Protein AF-A0A7S1ZNW2-F1 (afdb_monomer)

Structure (mmCIF, N/CA/C/O backbone):
data_AF-A0A7S1ZNW2-F1
#
_entry.id   AF-A0A7S1ZNW2-F1
#
loop_
_atom_site.group_PDB
_atom_site.id
_atom_site.type_symbol
_atom_site.label_atom_id
_atom_site.label_alt_id
_atom_site.label_comp_id
_atom_site.label_asym_id
_atom_site.label_entity_id
_atom_site.label_seq_id
_atom_site.pdbx_PDB_ins_code
_atom_site.Cartn_x
_atom_site.Cartn_y
_atom_site.Cartn_z
_atom_site.occupancy
_atom_site.B_iso_or_equiv
_atom_site.auth_seq_id
_atom_site.auth_comp_id
_atom_site.auth_asym_id
_atom_site.auth_atom_id
_atom_site.pdbx_PDB_model_num
ATOM 1 N N . GLY A 1 1 ? 60.314 -41.796 -2.306 1.00 42.12 1 GLY A N 1
ATOM 2 C CA . GLY A 1 1 ? 60.154 -42.421 -3.632 1.00 42.12 1 GLY A CA 1
ATOM 3 C C . GLY A 1 1 ? 59.736 -43.865 -3.459 1.00 42.12 1 GLY A C 1
ATOM 4 O O . GLY A 1 1 ? 60.271 -44.511 -2.573 1.00 42.12 1 GLY A O 1
ATOM 5 N N . GLY A 1 2 ? 58.805 -44.337 -4.295 1.00 47.34 2 GLY A N 1
ATOM 6 C CA . GLY A 1 2 ? 58.475 -45.761 -4.459 1.00 47.34 2 GLY A CA 1
ATOM 7 C C . GLY A 1 2 ? 57.336 -46.281 -3.579 1.00 47.34 2 GLY A C 1
ATOM 8 O O . GLY A 1 2 ? 57.596 -46.851 -2.530 1.00 47.34 2 GLY A O 1
ATOM 9 N N . GLY A 1 3 ? 56.083 -46.126 -4.026 1.00 44.28 3 GLY A N 1
ATOM 10 C CA . GLY A 1 3 ? 54.913 -46.687 -3.326 1.00 44.28 3 GLY A CA 1
ATOM 11 C C . GLY A 1 3 ? 53.695 -47.045 -4.190 1.00 44.28 3 GLY A C 1
ATOM 12 O O . GLY A 1 3 ? 52.921 -47.899 -3.784 1.00 44.28 3 GLY A O 1
ATOM 13 N N . ASN A 1 4 ? 53.544 -46.494 -5.404 1.00 50.91 4 ASN A N 1
ATOM 14 C CA . ASN A 1 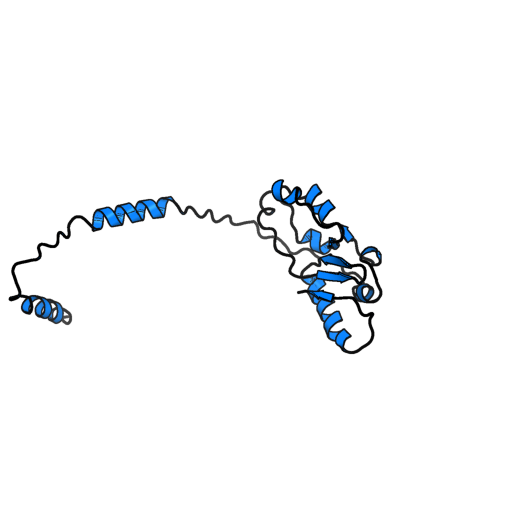4 ? 52.310 -46.656 -6.201 1.00 50.91 4 ASN A CA 1
ATOM 15 C C . ASN A 1 4 ? 52.450 -47.521 -7.469 1.00 50.91 4 ASN A C 1
ATOM 17 O O . ASN A 1 4 ? 51.535 -47.561 -8.282 1.00 50.91 4 ASN A O 1
ATOM 21 N N . LYS A 1 5 ? 53.564 -48.244 -7.653 1.00 49.41 5 LYS A N 1
ATOM 22 C CA . LYS A 1 5 ? 53.705 -49.206 -8.770 1.00 49.41 5 LYS A CA 1
ATOM 23 C C . LYS A 1 5 ? 53.032 -50.564 -8.505 1.00 49.41 5 LYS A C 1
ATOM 25 O O . LYS A 1 5 ? 52.761 -51.298 -9.438 1.00 49.41 5 LYS A O 1
ATOM 30 N N . SER A 1 6 ? 52.704 -50.885 -7.251 1.00 57.53 6 SER A N 1
ATOM 31 C CA . SER A 1 6 ? 52.272 -52.241 -6.859 1.00 57.53 6 SER A CA 1
ATOM 32 C C . SER A 1 6 ? 50.790 -52.558 -7.142 1.00 57.53 6 SER A C 1
ATOM 34 O O . SER A 1 6 ? 50.404 -53.724 -7.176 1.00 57.53 6 SER A O 1
ATOM 36 N N . ILE A 1 7 ? 49.940 -51.547 -7.360 1.00 53.41 7 ILE A N 1
ATOM 37 C CA . ILE A 1 7 ? 48.492 -51.757 -7.560 1.00 53.41 7 ILE A CA 1
ATOM 38 C C . ILE A 1 7 ? 48.170 -52.035 -9.038 1.00 53.41 7 ILE A C 1
ATOM 40 O O . ILE A 1 7 ? 47.435 -52.973 -9.334 1.00 53.41 7 ILE A O 1
ATOM 44 N N . MET A 1 8 ? 48.785 -51.293 -9.965 1.00 49.88 8 MET A N 1
ATOM 45 C CA . MET A 1 8 ? 48.580 -51.465 -11.414 1.00 49.88 8 MET A CA 1
ATOM 46 C C . MET A 1 8 ? 49.099 -52.812 -11.942 1.00 49.88 8 MET A C 1
ATOM 48 O O . MET A 1 8 ? 48.469 -53.429 -12.804 1.00 49.88 8 MET A O 1
ATOM 52 N N . ASP A 1 9 ? 50.195 -53.319 -11.371 1.00 51.59 9 ASP A N 1
ATOM 53 C CA . ASP A 1 9 ? 50.751 -54.622 -11.759 1.00 51.59 9 ASP A CA 1
ATOM 54 C C . ASP A 1 9 ? 49.878 -55.795 -11.264 1.00 51.59 9 ASP A C 1
ATOM 56 O O . ASP A 1 9 ? 49.775 -56.839 -11.918 1.00 51.59 9 ASP A O 1
ATOM 60 N N . LYS A 1 10 ? 49.172 -55.620 -10.135 1.00 49.12 10 LYS A N 1
ATOM 61 C CA . LYS A 1 10 ? 48.210 -56.617 -9.633 1.00 49.12 10 LYS A CA 1
ATOM 62 C C . LYS A 1 10 ? 46.960 -56.709 -10.505 1.00 49.12 10 LYS A C 1
ATOM 64 O O . LYS A 1 10 ? 46.497 -57.817 -10.754 1.00 49.12 10 LYS A O 1
ATOM 69 N N . ILE A 1 11 ? 46.460 -55.582 -11.014 1.00 53.28 11 ILE A N 1
ATOM 70 C CA . ILE A 1 11 ? 45.289 -55.565 -11.906 1.00 53.28 11 ILE A CA 1
ATOM 71 C C . ILE A 1 11 ? 45.635 -56.222 -13.253 1.00 53.28 11 ILE A C 1
ATOM 73 O O . ILE A 1 11 ? 44.864 -57.029 -13.767 1.00 53.28 11 ILE A O 1
ATOM 77 N N . SER A 1 12 ? 46.845 -55.980 -13.773 1.00 47.59 12 SER A N 1
ATOM 78 C CA . SER A 1 12 ? 47.291 -56.557 -15.052 1.00 47.59 12 SER A CA 1
ATOM 79 C C . SER A 1 12 ? 47.506 -58.075 -15.014 1.00 47.59 12 SER A C 1
ATOM 81 O O . SER A 1 12 ? 47.367 -58.748 -16.034 1.00 47.59 12 SER A O 1
ATOM 83 N N . SER A 1 13 ? 47.839 -58.645 -13.852 1.00 47.00 13 SER A N 1
ATOM 84 C CA . SER A 1 13 ? 48.101 -60.088 -13.728 1.00 47.00 13 SER A CA 1
ATOM 85 C C . SER A 1 13 ? 46.849 -60.937 -13.491 1.00 47.00 13 SER A C 1
ATOM 87 O O . SER A 1 13 ? 46.897 -62.141 -13.738 1.00 47.00 13 SER A O 1
ATOM 89 N N . GLN A 1 14 ? 45.721 -60.337 -13.090 1.00 43.53 14 GLN A N 1
ATOM 90 C CA . GLN A 1 14 ? 44.449 -61.055 -12.921 1.00 43.53 14 GLN A CA 1
ATOM 91 C C . GLN A 1 14 ? 43.633 -61.205 -14.212 1.00 43.53 14 GLN A C 1
ATOM 93 O O . GLN A 1 14 ? 42.746 -62.049 -14.261 1.00 43.53 14 GLN A O 1
ATOM 98 N N . PHE A 1 15 ? 43.954 -60.461 -15.273 1.00 45.28 15 PHE A N 1
ATOM 99 C CA . PHE A 1 15 ? 43.209 -60.497 -16.540 1.00 45.28 15 PHE A CA 1
ATOM 100 C C . PHE A 1 15 ? 43.747 -61.500 -17.576 1.00 45.28 15 PHE A C 1
ATOM 102 O O . PHE A 1 15 ? 43.262 -61.558 -18.704 1.00 45.28 15 PHE A O 1
ATOM 109 N N . LYS A 1 16 ? 44.726 -62.341 -17.211 1.00 42.41 16 LYS A N 1
ATOM 110 C CA . LYS A 1 16 ? 45.160 -63.473 -18.048 1.00 42.41 16 LYS A CA 1
ATOM 111 C C . LYS A 1 16 ? 44.304 -64.702 -17.778 1.00 42.41 16 LYS A C 1
ATOM 113 O O . LYS A 1 16 ? 44.755 -65.670 -17.174 1.00 42.41 16 LYS A O 1
ATOM 118 N N . GLY A 1 17 ? 43.075 -64.657 -18.262 1.00 47.84 17 GLY A N 1
ATOM 119 C CA . GLY A 1 17 ? 42.252 -65.852 -18.350 1.00 47.84 17 GLY A CA 1
ATOM 120 C C . GLY A 1 17 ? 40.791 -65.562 -18.126 1.00 47.84 17 GLY A C 1
ATOM 121 O O . GLY A 1 17 ? 40.246 -66.055 -17.153 1.00 47.84 17 GLY A O 1
ATOM 122 N N . PHE A 1 18 ? 40.161 -64.794 -19.012 1.00 38.47 18 PHE A N 1
ATOM 123 C CA . PHE A 1 18 ? 38.741 -64.991 -19.270 1.00 38.47 18 PHE A CA 1
ATOM 124 C C . PHE A 1 18 ? 38.367 -64.445 -20.651 1.00 38.47 18 PHE A C 1
ATOM 126 O O . PHE A 1 18 ? 38.369 -63.246 -20.888 1.00 38.47 18 PHE A O 1
ATOM 133 N N . ASP A 1 19 ? 38.115 -65.413 -21.520 1.00 38.00 19 ASP A N 1
ATOM 134 C CA . ASP A 1 19 ? 37.141 -65.464 -22.601 1.00 38.00 19 ASP A CA 1
ATOM 135 C C . ASP A 1 19 ? 37.161 -64.472 -23.776 1.00 38.00 19 ASP A C 1
ATOM 137 O O . ASP A 1 19 ? 37.135 -63.246 -23.680 1.00 38.00 19 ASP A O 1
ATOM 141 N N . ASP A 1 20 ? 37.129 -65.116 -24.930 1.00 49.19 20 ASP A N 1
ATOM 142 C CA . ASP A 1 20 ? 37.060 -64.617 -26.284 1.00 49.19 20 ASP A CA 1
ATOM 143 C C . ASP A 1 20 ? 35.595 -64.291 -26.600 1.00 49.19 20 ASP A C 1
ATOM 145 O O . ASP A 1 20 ? 34.909 -65.133 -27.152 1.00 49.19 20 ASP A O 1
ATOM 149 N N . THR A 1 21 ? 35.070 -63.130 -26.179 1.00 49.06 21 THR A N 1
ATOM 150 C CA . THR A 1 21 ? 33.904 -62.427 -26.780 1.00 49.06 21 THR A CA 1
ATOM 151 C C . THR A 1 21 ? 33.682 -61.092 -26.057 1.00 49.06 21 THR A C 1
ATOM 153 O O . THR A 1 21 ? 32.899 -61.014 -25.115 1.00 49.06 21 THR A O 1
ATOM 156 N N . SER A 1 22 ? 34.359 -60.017 -26.462 1.00 43.91 22 SER A N 1
ATOM 157 C CA . SER A 1 22 ? 33.895 -58.630 -26.234 1.00 43.91 22 SER A CA 1
ATOM 158 C C . SER A 1 22 ? 34.909 -57.623 -26.773 1.00 43.91 22 SER A C 1
ATOM 160 O O . SER A 1 22 ? 35.680 -56.995 -26.053 1.00 43.91 22 SER A O 1
ATOM 162 N N . ARG A 1 23 ? 34.892 -57.434 -28.093 1.00 42.16 23 ARG A N 1
ATOM 163 C CA . ARG A 1 23 ? 35.530 -56.278 -28.723 1.00 42.16 23 ARG A CA 1
ATOM 164 C C . ARG A 1 23 ? 34.641 -55.056 -28.472 1.00 42.16 23 ARG A C 1
ATOM 166 O O . ARG A 1 23 ? 33.847 -54.687 -29.330 1.00 42.16 23 ARG A O 1
ATOM 173 N N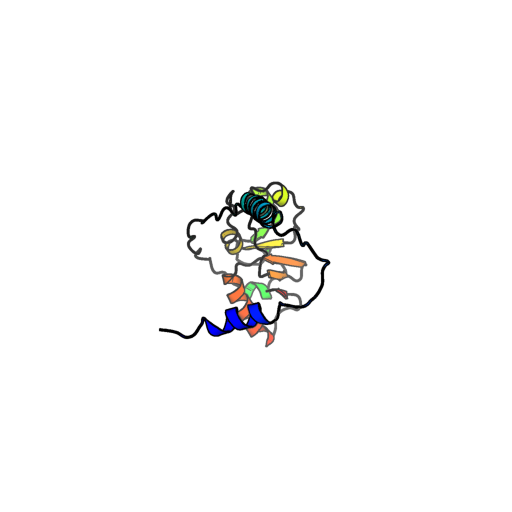 . PHE A 1 24 ? 34.723 -54.478 -27.273 1.00 45.47 24 PHE A N 1
ATOM 174 C CA . PHE A 1 24 ? 34.138 -53.166 -27.005 1.00 45.47 24 PHE A CA 1
ATOM 175 C C . PHE A 1 24 ? 34.955 -52.118 -27.760 1.00 45.47 24 PHE A C 1
ATOM 177 O O . PHE A 1 24 ? 36.143 -51.926 -27.503 1.00 45.47 24 PHE A O 1
ATOM 184 N N . VAL A 1 25 ? 34.309 -51.501 -28.745 1.00 47.44 25 VAL A N 1
ATOM 185 C CA . VAL A 1 25 ? 34.819 -50.360 -29.503 1.00 47.44 25 VAL A CA 1
ATOM 186 C C . VAL A 1 25 ? 34.860 -49.165 -28.549 1.00 47.44 25 VAL A C 1
ATOM 188 O O . VAL A 1 25 ? 33.822 -48.617 -28.202 1.00 47.44 25 VAL A O 1
ATOM 191 N N . TRP A 1 26 ? 36.060 -48.809 -28.096 1.00 52.69 26 TRP A N 1
ATOM 192 C CA . TRP A 1 26 ? 36.356 -47.665 -27.221 1.00 52.69 26 TRP A CA 1
ATOM 193 C C . TRP A 1 26 ? 36.961 -46.501 -28.026 1.00 52.69 26 TRP A C 1
ATOM 195 O O . TRP A 1 26 ? 37.933 -45.886 -27.612 1.00 52.69 26 TRP A O 1
ATOM 205 N N . GLU A 1 27 ? 36.444 -46.242 -29.228 1.00 51.22 27 GLU A N 1
ATOM 206 C CA . GLU A 1 27 ? 37.049 -45.257 -30.147 1.00 51.22 27 GLU A CA 1
ATOM 207 C C . GLU A 1 27 ? 36.009 -44.348 -30.825 1.00 51.22 27 GLU A C 1
ATOM 209 O O . GLU A 1 27 ? 36.280 -43.756 -31.860 1.00 51.22 27 GLU A O 1
ATOM 214 N N . GLY A 1 28 ? 34.801 -44.251 -30.256 1.00 51.31 28 GLY A N 1
ATOM 215 C CA . GLY A 1 28 ? 33.735 -43.376 -30.769 1.00 51.31 28 GLY A CA 1
ATOM 216 C C . GLY A 1 28 ? 33.024 -42.523 -29.716 1.00 51.31 28 GLY A C 1
ATOM 217 O O . GLY A 1 28 ? 32.244 -41.657 -30.086 1.00 51.31 28 GLY A O 1
ATOM 218 N N . THR A 1 29 ? 33.277 -42.743 -28.424 1.00 51.12 29 THR A N 1
ATOM 219 C CA . THR A 1 29 ? 32.506 -42.102 -27.345 1.00 51.12 29 THR A CA 1
ATOM 220 C C . THR A 1 29 ? 33.097 -40.767 -26.886 1.00 51.12 29 THR A C 1
ATOM 222 O O . THR A 1 29 ? 32.346 -39.904 -26.450 1.00 51.12 29 THR A O 1
ATOM 225 N N . ASP A 1 30 ? 34.412 -40.559 -27.016 1.00 49.78 30 ASP A N 1
ATOM 226 C CA . ASP A 1 30 ? 35.062 -39.319 -26.555 1.00 49.78 30 ASP A CA 1
ATOM 227 C C . ASP A 1 30 ? 34.776 -38.133 -27.488 1.00 49.78 30 ASP A C 1
ATOM 229 O O . ASP A 1 30 ? 34.405 -37.061 -27.022 1.00 49.78 30 ASP A O 1
ATOM 233 N N . GLU A 1 31 ? 34.840 -38.321 -28.810 1.00 52.00 31 GLU A N 1
ATOM 234 C CA . GLU A 1 31 ? 34.567 -37.231 -29.763 1.00 52.00 31 GLU A CA 1
ATOM 235 C C . GLU A 1 31 ? 33.088 -36.823 -29.810 1.00 52.00 31 GLU A C 1
ATOM 237 O O . GLU A 1 31 ? 32.761 -35.702 -30.198 1.00 52.00 31 GLU A O 1
ATOM 242 N N . GLU A 1 32 ? 32.170 -37.736 -29.484 1.00 52.03 32 GLU A N 1
ATOM 243 C CA . GLU A 1 32 ? 30.740 -37.432 -29.410 1.00 52.03 32 GLU A CA 1
ATOM 244 C C . GLU A 1 32 ? 30.386 -36.745 -28.082 1.00 52.03 32 GLU A C 1
ATOM 246 O O . GLU A 1 32 ? 29.644 -35.766 -28.114 1.00 52.03 32 GLU A O 1
ATOM 251 N N . CYS A 1 33 ? 31.019 -37.146 -26.968 1.00 53.38 33 CYS A N 1
ATOM 252 C CA . CYS A 1 33 ? 30.942 -36.450 -25.676 1.00 53.38 33 CYS A CA 1
ATOM 253 C C . CYS A 1 33 ? 31.511 -35.025 -25.725 1.00 53.38 33 CYS A C 1
ATOM 255 O O . CYS A 1 33 ? 30.883 -34.099 -25.214 1.00 53.38 33 CYS A O 1
ATOM 257 N N . GLU A 1 34 ? 32.681 -34.814 -26.336 1.00 54.00 34 GLU A N 1
ATOM 258 C CA . GLU A 1 34 ? 33.255 -33.464 -26.448 1.00 54.00 34 GLU A CA 1
ATOM 259 C C . GLU A 1 34 ? 32.392 -32.562 -27.349 1.00 54.00 34 GLU A C 1
ATOM 261 O O . GLU A 1 34 ? 32.164 -31.399 -27.024 1.00 54.00 34 GLU A O 1
ATOM 266 N N . ARG A 1 35 ? 31.794 -33.116 -28.413 1.00 56.97 35 ARG A N 1
ATOM 267 C CA . ARG A 1 35 ? 30.881 -32.395 -29.320 1.00 56.97 35 ARG A CA 1
ATOM 268 C C . ARG A 1 35 ? 29.502 -32.099 -28.712 1.00 56.97 35 ARG A C 1
ATOM 270 O O . ARG A 1 35 ? 28.839 -31.158 -29.145 1.00 56.97 35 ARG A O 1
ATOM 277 N N . GLU A 1 36 ? 29.027 -32.908 -27.769 1.00 53.81 36 GLU A N 1
ATOM 278 C CA . GLU A 1 36 ? 27.801 -32.637 -27.003 1.00 53.81 36 GLU A CA 1
ATOM 279 C C . GLU A 1 36 ? 28.047 -31.552 -25.946 1.00 53.81 36 GLU A C 1
ATOM 281 O O . GLU A 1 36 ? 27.284 -30.590 -25.885 1.00 53.81 36 GLU A O 1
ATOM 286 N N . SER A 1 37 ? 29.187 -31.616 -25.248 1.00 51.00 37 SER A N 1
ATOM 287 C CA . SER A 1 37 ? 29.642 -30.583 -24.305 1.00 51.00 37 SER A CA 1
ATOM 288 C C . SER A 1 37 ? 29.803 -29.205 -24.965 1.00 51.00 37 SER A C 1
ATOM 290 O O . SER A 1 37 ? 29.373 -28.196 -24.412 1.00 51.00 37 SER A O 1
ATOM 292 N N . GLU A 1 38 ? 30.338 -29.136 -26.190 1.00 50.41 38 GLU A N 1
ATOM 293 C CA . GLU A 1 38 ? 30.428 -27.880 -26.954 1.00 50.41 38 GLU A CA 1
ATOM 294 C C . GLU A 1 38 ? 29.052 -27.312 -27.351 1.00 50.41 38 GLU A C 1
ATOM 296 O O . GLU A 1 38 ? 28.873 -26.094 -27.339 1.00 50.41 38 GLU A O 1
ATOM 301 N N . ARG A 1 39 ? 28.057 -28.164 -27.651 1.00 53.34 39 ARG A N 1
ATOM 302 C CA . ARG A 1 39 ? 26.688 -27.706 -27.964 1.00 53.34 39 ARG A CA 1
ATOM 303 C C . ARG A 1 39 ? 25.925 -27.225 -26.736 1.00 53.34 39 ARG A C 1
ATOM 305 O O . ARG A 1 39 ? 25.125 -26.304 -26.873 1.00 53.34 39 ARG A O 1
ATOM 312 N N . GLU A 1 40 ? 26.155 -27.828 -25.572 1.00 48.47 40 GLU A N 1
ATOM 313 C CA . GLU A 1 40 ? 25.565 -27.361 -24.312 1.00 48.47 40 GLU A CA 1
ATOM 314 C C . GLU A 1 40 ? 26.197 -26.029 -23.867 1.00 48.47 40 GLU A C 1
ATOM 316 O O . GLU A 1 40 ? 25.476 -25.098 -23.513 1.00 48.47 40 GLU A O 1
ATOM 321 N N . ASN A 1 41 ? 27.520 -25.866 -24.004 1.00 50.62 41 ASN A N 1
ATOM 322 C CA . ASN A 1 41 ? 28.220 -24.627 -23.624 1.00 50.62 41 ASN A CA 1
ATOM 323 C C . ASN A 1 41 ? 27.861 -23.405 -24.493 1.00 50.62 41 ASN A C 1
ATOM 325 O O . ASN A 1 41 ? 27.982 -22.267 -24.041 1.00 50.62 41 ASN A O 1
ATOM 329 N N . GLU A 1 42 ? 27.439 -23.598 -25.747 1.00 49.81 42 GLU A N 1
ATOM 330 C CA . GLU A 1 42 ? 27.053 -22.485 -26.628 1.00 49.81 42 GLU A CA 1
ATOM 331 C C . GLU A 1 42 ? 25.661 -21.902 -26.313 1.00 49.81 42 GLU A C 1
ATOM 333 O O . GLU A 1 42 ? 25.340 -20.811 -26.796 1.00 49.81 42 GLU A O 1
ATOM 338 N N . GLN A 1 43 ? 24.839 -22.583 -25.503 1.00 51.88 43 GLN A N 1
ATOM 339 C CA . GLN A 1 43 ? 23.441 -22.201 -25.267 1.00 51.88 43 GLN A CA 1
ATOM 340 C C . GLN A 1 43 ? 23.173 -21.445 -23.958 1.00 51.88 43 GLN A C 1
ATOM 342 O O . GLN A 1 43 ? 22.136 -20.791 -23.852 1.00 51.88 43 GLN A O 1
ATOM 347 N N . GLU A 1 44 ? 24.113 -21.426 -23.013 1.00 47.59 44 GLU A N 1
ATOM 348 C CA . GLU A 1 44 ? 23.969 -20.724 -21.731 1.00 47.59 44 GLU A CA 1
ATOM 349 C C . GLU A 1 44 ? 24.898 -19.506 -21.657 1.00 47.59 44 GLU A C 1
ATOM 351 O O . GLU A 1 44 ? 25.872 -19.450 -20.912 1.00 47.59 44 GLU A O 1
ATOM 356 N N . LYS A 1 45 ? 24.588 -18.474 -22.448 1.00 50.66 45 LYS A N 1
ATOM 357 C CA . LYS A 1 45 ? 25.047 -17.116 -22.127 1.00 50.66 45 LYS A CA 1
ATOM 358 C C . LYS A 1 45 ? 24.091 -16.516 -21.106 1.00 50.66 45 LYS A C 1
ATOM 360 O O . LYS A 1 45 ? 23.153 -15.809 -21.467 1.00 50.66 45 LYS A O 1
ATOM 365 N N . GLU A 1 46 ? 24.328 -16.810 -19.835 1.00 55.72 46 GLU A N 1
ATOM 366 C CA . GLU A 1 46 ? 23.767 -16.017 -18.747 1.00 55.72 46 GLU A CA 1
ATOM 367 C C . GLU A 1 46 ? 24.456 -14.642 -18.771 1.00 55.72 46 GLU A C 1
ATOM 369 O O . GLU A 1 46 ? 25.613 -14.487 -18.385 1.00 55.72 46 GLU A O 1
ATOM 374 N N . GLU A 1 47 ? 23.780 -13.636 -19.330 1.00 61.66 47 GLU A N 1
ATOM 375 C CA . GLU A 1 47 ? 24.222 -12.244 -19.226 1.00 61.66 47 GLU A CA 1
ATOM 376 C C . GLU A 1 47 ? 24.003 -11.770 -17.781 1.00 61.66 47 GLU A C 1
ATOM 378 O O . GLU A 1 47 ? 22.907 -11.349 -17.402 1.00 61.66 47 GLU A O 1
ATOM 383 N N . GLU A 1 48 ? 25.048 -11.855 -16.954 1.00 58.75 48 GLU A N 1
ATOM 384 C CA . GLU A 1 48 ? 25.080 -11.225 -15.632 1.00 58.75 48 GLU A CA 1
ATOM 385 C C . GLU A 1 48 ? 25.102 -9.694 -15.793 1.00 58.75 48 GLU A C 1
ATOM 387 O O . GLU A 1 48 ? 26.152 -9.069 -15.950 1.00 58.75 48 GLU A O 1
ATOM 392 N N . ASN A 1 49 ? 23.922 -9.074 -15.773 1.00 64.19 49 ASN A N 1
ATOM 393 C CA . ASN A 1 49 ? 23.791 -7.620 -15.740 1.00 64.19 49 ASN A CA 1
ATOM 394 C C . ASN A 1 49 ? 23.982 -7.113 -14.301 1.00 64.19 49 ASN A C 1
ATOM 396 O O . ASN A 1 49 ? 23.101 -7.257 -13.453 1.00 64.19 49 ASN A O 1
ATOM 400 N N . GLU A 1 50 ? 25.136 -6.503 -14.020 1.00 61.50 50 GLU A N 1
ATOM 401 C CA . GLU A 1 50 ? 25.384 -5.802 -12.757 1.00 61.50 50 GLU A CA 1
ATOM 402 C C . GLU A 1 50 ? 24.723 -4.412 -12.796 1.00 61.50 50 GLU A C 1
ATOM 404 O O . GLU A 1 50 ? 25.149 -3.521 -13.532 1.00 61.50 50 GLU A O 1
ATOM 409 N N . TYR A 1 51 ? 23.656 -4.227 -12.014 1.00 67.06 51 TYR A N 1
ATOM 410 C CA . TYR A 1 51 ? 22.954 -2.945 -11.902 1.00 67.06 51 TYR A CA 1
ATOM 411 C C . TYR A 1 51 ? 23.653 -1.994 -10.921 1.00 67.06 51 TYR A C 1
ATOM 413 O O . TYR A 1 51 ? 24.226 -2.415 -9.913 1.00 67.06 51 TYR A O 1
ATOM 421 N N . GLU A 1 52 ? 23.566 -0.686 -11.185 1.00 68.19 52 GLU A N 1
ATOM 422 C CA . GLU A 1 52 ? 24.128 0.338 -10.300 1.00 68.19 52 GLU A CA 1
ATOM 423 C C . GLU A 1 52 ? 23.572 0.237 -8.871 1.00 68.19 52 GLU A C 1
ATOM 425 O O . GLU A 1 52 ? 22.381 0.016 -8.635 1.00 68.19 52 GLU A O 1
ATOM 430 N N . ARG A 1 53 ? 24.446 0.456 -7.883 1.00 67.44 53 ARG A N 1
ATOM 431 C CA . ARG A 1 53 ? 24.073 0.406 -6.468 1.00 67.44 53 ARG A CA 1
ATOM 432 C C . ARG A 1 53 ? 23.087 1.523 -6.122 1.00 67.44 53 ARG A C 1
ATOM 434 O O . ARG A 1 53 ? 23.461 2.690 -6.022 1.00 67.44 53 ARG A O 1
ATOM 441 N N . MET A 1 54 ? 21.846 1.143 -5.841 1.00 68.06 54 MET A N 1
ATOM 442 C CA . MET A 1 54 ? 20.798 2.061 -5.400 1.00 68.06 54 MET A CA 1
ATOM 443 C C . MET A 1 54 ? 20.975 2.486 -3.936 1.00 68.06 54 MET A C 1
ATOM 445 O O . MET A 1 54 ? 21.337 1.683 -3.071 1.00 68.06 54 MET A O 1
ATOM 449 N N . SER A 1 55 ? 20.695 3.757 -3.639 1.00 71.56 55 SER A N 1
ATOM 450 C CA . SER A 1 55 ? 20.592 4.260 -2.268 1.00 71.56 55 SER A CA 1
ATOM 451 C C . SER A 1 55 ? 19.179 4.058 -1.717 1.00 71.56 55 SER A C 1
ATOM 453 O O . SER A 1 55 ? 18.189 4.189 -2.436 1.00 71.56 55 SER A O 1
ATOM 455 N N . ALA A 1 56 ? 19.082 3.743 -0.423 1.00 75.94 56 ALA A N 1
ATOM 456 C CA . ALA A 1 56 ? 17.796 3.614 0.252 1.00 75.94 56 ALA A CA 1
ATOM 457 C C . ALA A 1 56 ? 17.067 4.966 0.290 1.00 75.94 56 ALA A C 1
ATOM 459 O O . ALA A 1 56 ? 17.671 6.006 0.572 1.00 75.94 56 ALA A O 1
ATOM 460 N N . TYR A 1 57 ? 15.763 4.944 0.019 1.00 81.06 57 TYR A N 1
ATOM 461 C CA . TYR A 1 57 ? 14.912 6.122 0.127 1.00 81.06 57 TYR A CA 1
ATOM 462 C C . TYR A 1 57 ? 14.624 6.447 1.600 1.00 81.06 57 TYR A C 1
ATOM 464 O O . TYR A 1 57 ? 14.340 5.554 2.394 1.00 81.06 57 TYR A O 1
ATOM 472 N N . CYS A 1 58 ? 14.677 7.730 1.967 1.00 83.81 58 CYS A N 1
ATOM 473 C CA . CYS A 1 58 ? 14.236 8.184 3.286 1.00 83.81 58 CYS A CA 1
ATOM 474 C C . CYS A 1 58 ? 12.707 8.307 3.301 1.00 83.81 58 CYS A C 1
ATOM 476 O O . CYS A 1 58 ? 12.165 9.306 2.825 1.00 83.81 58 CYS A O 1
ATOM 478 N N . GLU A 1 59 ? 12.030 7.294 3.839 1.00 89.31 59 GLU A N 1
ATOM 479 C CA . GLU A 1 59 ? 10.569 7.245 3.919 1.00 89.31 59 GLU A CA 1
ATOM 480 C C . GLU A 1 59 ? 9.975 8.314 4.845 1.00 89.31 59 GLU A C 1
ATOM 482 O O . GLU A 1 59 ? 10.570 8.706 5.854 1.00 89.31 59 GLU A O 1
ATOM 487 N N . VAL A 1 60 ? 8.767 8.771 4.506 1.00 89.75 60 VAL A N 1
ATOM 488 C CA . VAL A 1 60 ? 8.016 9.744 5.307 1.00 89.75 60 VAL A CA 1
ATOM 489 C C . VAL A 1 60 ? 7.130 9.001 6.298 1.00 89.75 60 VAL A C 1
ATOM 491 O O . VAL A 1 60 ? 6.277 8.206 5.904 1.00 89.75 60 VAL A O 1
ATOM 494 N N . GLU A 1 61 ? 7.312 9.270 7.589 1.00 91.31 61 GLU A N 1
ATOM 495 C CA . GLU A 1 61 ? 6.452 8.705 8.628 1.00 91.31 61 GLU A CA 1
ATOM 496 C C . GLU A 1 61 ? 5.067 9.355 8.643 1.00 91.31 61 GLU A C 1
ATOM 498 O O . GLU A 1 61 ? 4.915 10.555 8.408 1.00 91.31 61 GLU A O 1
ATOM 503 N N . TRP A 1 62 ? 4.059 8.555 8.976 1.00 94.12 62 TRP A N 1
ATOM 504 C CA . TRP A 1 62 ? 2.677 8.985 9.141 1.00 94.12 62 TRP A CA 1
ATOM 505 C C . TRP A 1 62 ? 2.047 8.306 10.363 1.00 94.12 62 TRP A C 1
ATOM 507 O O . TRP A 1 62 ? 2.668 7.453 11.002 1.00 94.12 62 TRP A O 1
ATOM 517 N N . ASP A 1 63 ? 0.830 8.715 10.730 1.00 93.31 63 ASP A N 1
ATOM 518 C CA . ASP A 1 63 ? 0.148 8.183 11.911 1.00 93.31 63 ASP A CA 1
ATOM 519 C C . ASP A 1 63 ? -0.370 6.756 11.672 1.00 93.31 63 ASP A C 1
ATOM 521 O O . ASP A 1 63 ? -1.522 6.547 11.294 1.00 93.31 63 ASP A O 1
ATOM 525 N N . TYR A 1 64 ? 0.475 5.756 11.914 1.00 92.12 64 TYR A N 1
ATOM 526 C CA . TYR A 1 64 ? 0.110 4.345 11.768 1.00 92.12 64 TYR A CA 1
ATOM 527 C C . TYR A 1 64 ? -1.017 3.909 12.720 1.00 92.12 64 TYR A C 1
ATOM 529 O O . TYR A 1 64 ? -1.740 2.961 12.423 1.00 92.12 64 TYR A O 1
ATOM 537 N N . LEU A 1 65 ? -1.226 4.593 13.853 1.00 89.88 65 LEU A N 1
ATOM 538 C CA . LEU A 1 65 ? -2.326 4.252 14.763 1.00 89.88 65 LEU A CA 1
ATOM 539 C C . LEU A 1 65 ? -3.695 4.543 14.134 1.00 89.88 65 LEU A C 1
ATOM 541 O O . LEU A 1 65 ? -4.681 3.892 14.485 1.00 89.88 65 LEU A O 1
ATOM 545 N N . SER A 1 66 ? -3.755 5.461 13.164 1.00 90.81 66 SER A N 1
ATOM 546 C CA . SER A 1 66 ? -4.979 5.767 12.417 1.00 90.81 66 SER A CA 1
ATOM 547 C C . SER A 1 66 ? -5.544 4.565 11.650 1.00 90.81 66 SER A C 1
ATOM 549 O O . SER A 1 66 ? -6.744 4.536 11.377 1.00 90.81 66 SER A O 1
ATOM 551 N N . ILE A 1 67 ? -4.736 3.533 11.367 1.00 90.81 67 ILE A N 1
ATOM 552 C CA . ILE A 1 67 ? -5.193 2.281 10.740 1.00 90.81 67 ILE A CA 1
ATOM 553 C C . ILE A 1 67 ? -6.349 1.674 11.538 1.00 90.81 67 ILE A C 1
ATOM 555 O O . ILE A 1 67 ? -7.384 1.334 10.970 1.00 90.81 67 ILE A O 1
ATOM 559 N N . PHE A 1 68 ? -6.200 1.595 12.859 1.00 87.88 68 PHE A N 1
ATOM 560 C CA . PHE A 1 68 ? -7.135 0.889 13.732 1.00 87.88 68 PHE A CA 1
ATOM 561 C C . PHE A 1 68 ? -8.440 1.654 13.993 1.00 87.88 68 PHE A C 1
ATOM 563 O O . PHE A 1 68 ? -9.435 1.072 14.434 1.00 87.88 68 PHE A O 1
ATOM 570 N N . SER A 1 69 ? -8.452 2.964 13.738 1.00 88.06 69 SER A N 1
ATOM 571 C CA . SER A 1 69 ? -9.650 3.805 13.828 1.00 88.06 69 SER A CA 1
ATOM 572 C C . SER A 1 69 ? -10.358 3.987 12.480 1.00 88.06 69 SER A C 1
ATOM 574 O O . SER A 1 69 ? -11.535 4.359 12.467 1.00 88.06 69 SER A O 1
ATOM 576 N N . SER A 1 70 ? -9.681 3.674 11.373 1.00 90.00 70 SER A N 1
ATOM 577 C CA . SER A 1 70 ? -10.166 3.860 10.004 1.00 90.00 70 SER A CA 1
ATOM 578 C C . SER A 1 70 ? -10.907 2.634 9.468 1.00 90.00 70 SER A C 1
ATOM 580 O O . SER A 1 70 ? -10.534 1.497 9.722 1.00 90.00 70 SER A O 1
ATOM 582 N N . GLU A 1 71 ? -11.957 2.845 8.684 1.00 91.25 71 GLU A N 1
ATOM 583 C CA . GLU A 1 71 ? -12.722 1.805 7.979 1.00 91.25 71 GLU A CA 1
ATOM 584 C C . GLU A 1 71 ? -12.313 1.663 6.507 1.00 91.25 71 GLU A C 1
ATOM 586 O O . GLU A 1 71 ? -12.671 0.671 5.876 1.00 91.25 71 GLU A O 1
ATOM 591 N N . SER A 1 72 ? -11.571 2.640 5.979 1.00 93.00 72 SER A N 1
ATOM 592 C CA . SER A 1 72 ? -11.119 2.745 4.588 1.00 93.00 72 SER A CA 1
ATOM 593 C C . SER A 1 72 ? -9.734 3.376 4.519 1.00 93.00 72 SER A C 1
ATOM 595 O O . SER A 1 72 ? -9.361 4.165 5.392 1.00 93.00 72 SER A O 1
ATOM 597 N N . THR A 1 73 ? -9.005 3.093 3.441 1.00 93.50 73 THR A N 1
ATOM 598 C CA . THR A 1 73 ? -7.708 3.711 3.152 1.00 93.50 73 THR A CA 1
ATOM 599 C C . THR A 1 73 ? -7.814 5.235 3.056 1.00 93.50 73 THR A C 1
ATOM 601 O O . THR A 1 73 ? -6.945 5.939 3.558 1.00 93.50 73 THR A O 1
ATOM 604 N N . SER A 1 74 ? -8.918 5.779 2.533 1.00 92.75 74 SER A N 1
ATOM 605 C CA . SER A 1 74 ? -9.094 7.228 2.348 1.00 92.75 74 SER A CA 1
ATOM 606 C C . SER A 1 74 ? -9.135 8.045 3.646 1.00 92.75 74 SER A C 1
ATOM 608 O O . SER A 1 74 ? -9.162 9.272 3.592 1.00 92.75 74 SER A O 1
ATOM 610 N N . GLN A 1 75 ? -9.244 7.388 4.803 1.00 93.00 75 GLN A N 1
ATOM 611 C CA . GLN A 1 75 ? -9.290 8.032 6.119 1.00 93.00 75 GLN A CA 1
ATOM 612 C C . GLN A 1 75 ? -7.907 8.166 6.765 1.00 93.00 75 GLN A C 1
ATOM 614 O O . GLN A 1 75 ? -7.777 8.840 7.788 1.00 93.00 75 GLN A O 1
ATOM 619 N N . LEU A 1 76 ? -6.885 7.548 6.174 1.00 92.88 76 LEU A N 1
ATOM 620 C CA . LEU A 1 76 ? -5.514 7.651 6.648 1.00 92.88 76 LEU A CA 1
ATOM 621 C C . LEU A 1 76 ? -4.922 9.023 6.312 1.00 92.88 76 LEU A C 1
ATOM 623 O O . LEU A 1 76 ? -5.298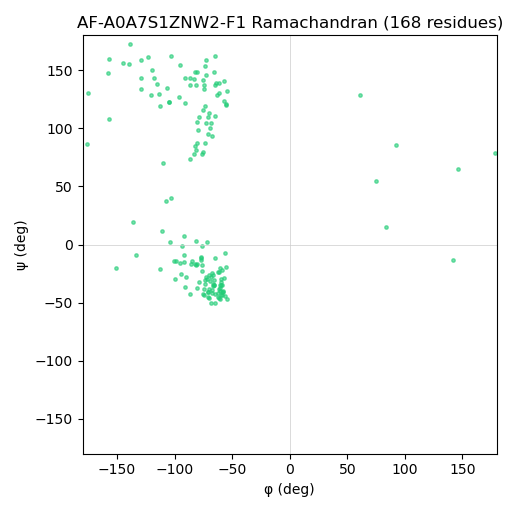 9.673 5.338 1.00 92.88 76 LEU A O 1
ATOM 627 N N . SER A 1 77 ? -3.952 9.457 7.113 1.00 90.44 77 SER A N 1
ATOM 628 C CA . SER A 1 77 ? -3.287 10.754 6.945 1.00 90.44 77 SER A CA 1
ATOM 629 C C . SER A 1 77 ? -2.179 10.759 5.884 1.00 90.44 77 SER A C 1
ATOM 631 O O . SER A 1 77 ? -1.462 11.751 5.770 1.00 90.44 77 SER A O 1
ATOM 633 N N . CYS A 1 78 ? -1.960 9.645 5.185 1.00 91.75 78 CYS A N 1
ATOM 634 C CA . CYS A 1 78 ? -0.874 9.474 4.224 1.00 91.75 78 CYS A CA 1
ATOM 635 C C . CYS A 1 78 ? -1.364 9.569 2.775 1.00 91.75 78 CYS A C 1
ATOM 637 O O . CYS A 1 78 ? -2.551 9.436 2.480 1.00 91.75 78 CYS A O 1
ATOM 639 N N . ASP A 1 79 ? -0.424 9.798 1.858 1.00 91.81 79 ASP A N 1
ATOM 640 C CA . ASP A 1 79 ? -0.719 9.810 0.430 1.00 91.81 79 ASP A CA 1
ATOM 641 C C . ASP A 1 79 ? -0.915 8.386 -0.082 1.00 91.81 79 ASP A C 1
ATOM 643 O O . ASP A 1 79 ? 0.017 7.575 -0.107 1.00 91.81 79 ASP A O 1
ATOM 647 N N . ILE A 1 80 ? -2.139 8.115 -0.528 1.00 94.00 80 ILE A N 1
ATOM 648 C CA . ILE A 1 80 ? -2.559 6.811 -1.027 1.00 94.00 80 ILE A CA 1
ATOM 649 C C . ILE A 1 80 ? -2.901 6.910 -2.504 1.00 94.00 80 ILE A C 1
ATOM 651 O O . ILE A 1 80 ? -3.523 7.868 -2.979 1.00 94.00 80 ILE A O 1
ATOM 655 N N . ARG A 1 81 ? -2.471 5.897 -3.247 1.00 92.56 81 ARG A N 1
ATOM 656 C CA . ARG A 1 81 ? -2.692 5.773 -4.681 1.00 92.56 81 ARG A CA 1
ATOM 657 C C . ARG A 1 81 ? -3.272 4.405 -4.994 1.00 92.56 81 ARG A C 1
ATOM 659 O O . ARG A 1 81 ? -2.932 3.415 -4.358 1.00 92.56 81 ARG A O 1
ATOM 666 N N . ASP A 1 82 ? -4.166 4.377 -5.969 1.00 93.12 82 ASP A N 1
ATOM 667 C CA . ASP A 1 82 ? -4.721 3.141 -6.508 1.00 93.12 82 ASP A CA 1
ATOM 668 C C . ASP A 1 82 ? -3.667 2.443 -7.386 1.00 93.12 82 ASP A C 1
ATOM 670 O O . ASP A 1 82 ? -3.005 3.088 -8.210 1.00 93.12 82 ASP A O 1
ATOM 674 N N . ILE A 1 83 ? -3.504 1.130 -7.197 1.00 90.56 83 ILE A N 1
ATOM 675 C CA . ILE A 1 83 ? -2.456 0.369 -7.884 1.00 90.56 83 ILE A CA 1
ATOM 676 C C . ILE A 1 83 ? -2.702 0.289 -9.392 1.00 90.56 83 ILE A C 1
ATOM 678 O O . ILE A 1 83 ? -1.747 0.343 -10.161 1.00 90.56 83 ILE A O 1
ATOM 682 N N . SER A 1 84 ? -3.966 0.221 -9.829 1.00 91.06 84 SER A N 1
ATOM 683 C CA . SER A 1 84 ? -4.323 0.195 -11.249 1.00 91.06 84 SER A CA 1
ATOM 684 C C . SER A 1 84 ? -3.838 1.472 -11.925 1.00 91.06 84 SER A C 1
ATOM 686 O O . SER A 1 84 ? -3.149 1.409 -12.944 1.00 91.06 84 SER A O 1
ATOM 688 N N . SER A 1 85 ? -4.096 2.634 -11.319 1.00 89.38 85 SER A N 1
ATOM 689 C CA . SER A 1 85 ? -3.615 3.915 -11.842 1.00 89.38 85 SER A CA 1
ATOM 690 C C . SER A 1 85 ? -2.093 3.950 -11.970 1.00 89.38 85 SER A C 1
ATOM 692 O O . SER A 1 85 ? -1.584 4.476 -12.957 1.00 89.38 85 SER A O 1
ATOM 694 N N . ILE A 1 86 ? -1.365 3.410 -10.994 1.00 88.19 86 ILE A N 1
ATOM 695 C CA . ILE A 1 86 ? 0.102 3.402 -11.014 1.00 88.19 86 ILE A CA 1
ATOM 696 C C . ILE A 1 86 ? 0.618 2.489 -12.120 1.00 88.19 86 ILE A C 1
ATOM 698 O O . ILE A 1 86 ? 1.435 2.918 -12.932 1.00 88.19 86 ILE A O 1
ATOM 702 N N . MET A 1 87 ? 0.115 1.257 -12.177 1.00 87.31 87 MET A N 1
ATOM 703 C CA . MET A 1 87 ? 0.543 0.262 -13.157 1.00 87.31 87 MET A CA 1
ATOM 704 C C . MET A 1 87 ? 0.248 0.731 -14.583 1.00 87.31 87 MET A C 1
ATOM 706 O O . MET A 1 87 ? 1.084 0.574 -15.464 1.00 87.31 87 MET A O 1
ATOM 710 N N . HIS A 1 88 ? -0.886 1.390 -14.824 1.00 87.44 88 HIS A N 1
ATOM 711 C CA . HIS A 1 88 ? -1.191 1.952 -16.141 1.00 87.44 88 HIS A CA 1
ATOM 712 C C . HIS A 1 88 ? -0.305 3.147 -16.528 1.00 87.44 88 HIS A C 1
ATOM 714 O O . HIS A 1 88 ? -0.071 3.362 -17.716 1.00 87.44 88 HIS A O 1
ATOM 720 N N . GLN A 1 89 ? 0.146 3.953 -15.561 1.00 86.31 89 GLN A N 1
ATOM 721 C CA . GLN A 1 89 ? 0.886 5.192 -15.832 1.00 86.31 89 GLN A CA 1
ATOM 722 C C . GLN A 1 89 ? 2.400 4.999 -15.891 1.00 86.31 89 GLN A C 1
ATOM 724 O O . GLN A 1 89 ? 3.063 5.681 -16.671 1.00 86.31 89 GLN A O 1
ATOM 729 N N . HIS A 1 90 ? 2.942 4.116 -15.055 1.00 83.88 90 HIS A N 1
ATOM 730 C CA . HIS A 1 90 ? 4.380 4.027 -14.823 1.00 83.88 90 HIS A CA 1
ATOM 731 C C . HIS A 1 90 ? 5.015 2.738 -15.348 1.00 83.88 90 HIS A C 1
ATOM 733 O O . HIS A 1 90 ? 6.211 2.742 -15.616 1.00 83.88 90 HIS A O 1
ATOM 739 N N . MET A 1 91 ? 4.246 1.665 -15.558 1.00 84.69 91 MET A N 1
ATOM 740 C CA . MET A 1 91 ? 4.796 0.391 -16.021 1.00 84.69 91 MET A CA 1
ATOM 741 C C . MET A 1 91 ? 5.179 0.452 -17.507 1.00 84.69 91 MET A C 1
ATOM 743 O O . MET A 1 91 ? 4.321 0.627 -18.376 1.00 84.69 91 MET A O 1
ATOM 747 N N . SER A 1 92 ? 6.459 0.252 -17.825 1.00 82.94 92 SER A N 1
ATOM 748 C CA . SER A 1 92 ? 6.939 0.196 -19.213 1.00 82.94 92 SER A CA 1
ATOM 749 C C . SER A 1 92 ? 6.546 -1.107 -19.914 1.00 82.94 92 SER A C 1
ATOM 751 O O . SER A 1 92 ? 6.282 -1.119 -21.124 1.00 82.94 92 SER A O 1
ATOM 753 N N . ASN A 1 93 ? 6.435 -2.206 -19.158 1.00 83.25 93 ASN A N 1
ATOM 754 C CA . ASN A 1 93 ? 5.966 -3.484 -19.675 1.00 83.25 93 ASN A CA 1
ATOM 755 C C . ASN A 1 93 ? 4.454 -3.435 -19.943 1.00 83.25 93 ASN A C 1
ATOM 757 O O . ASN A 1 93 ? 3.626 -3.532 -19.034 1.00 83.25 93 ASN A O 1
ATOM 761 N N . LYS A 1 94 ? 4.093 -3.336 -21.226 1.00 82.75 94 LYS A N 1
ATOM 762 C CA . LYS A 1 94 ? 2.697 -3.221 -21.677 1.00 82.75 94 LYS A CA 1
ATOM 763 C C . LYS A 1 94 ? 1.819 -4.398 -21.262 1.00 82.75 94 LYS A C 1
ATOM 765 O O . LYS A 1 94 ? 0.634 -4.190 -21.028 1.00 82.75 94 LYS A O 1
ATOM 770 N N . SER A 1 95 ? 2.371 -5.607 -21.170 1.00 83.88 95 SER A N 1
ATOM 771 C CA . SER A 1 95 ? 1.598 -6.797 -20.804 1.00 83.88 95 SER A CA 1
ATOM 772 C C . SER A 1 95 ? 1.129 -6.722 -19.353 1.00 83.88 95 SER A C 1
ATOM 774 O O . SER A 1 95 ? -0.026 -7.016 -19.063 1.00 83.88 95 SER A O 1
ATOM 776 N N . VAL A 1 96 ? 1.998 -6.258 -18.451 1.00 82.81 96 VAL A N 1
ATOM 777 C CA . VAL A 1 96 ? 1.665 -6.056 -17.033 1.00 82.81 96 VAL A CA 1
ATOM 778 C C . VAL A 1 96 ? 0.790 -4.815 -16.842 1.00 82.81 96 VAL A C 1
ATOM 780 O O . VAL A 1 96 ? -0.176 -4.836 -16.077 1.00 82.81 96 VAL A O 1
ATOM 783 N N . ALA A 1 97 ? 1.069 -3.751 -17.597 1.00 84.62 97 ALA A N 1
ATOM 784 C CA . ALA A 1 97 ? 0.267 -2.534 -17.585 1.00 84.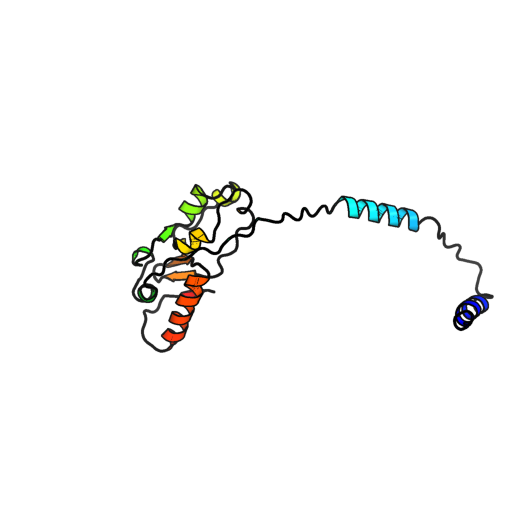62 97 ALA A CA 1
ATOM 785 C C . ALA A 1 97 ? -1.184 -2.772 -18.035 1.00 84.62 97 ALA A C 1
ATOM 787 O O . ALA A 1 97 ? -2.046 -1.979 -17.694 1.00 84.62 97 ALA A O 1
ATOM 788 N N . GLN A 1 98 ? -1.477 -3.819 -18.814 1.00 85.81 98 GLN A N 1
ATOM 789 C CA . GLN A 1 98 ? -2.824 -4.120 -19.323 1.00 85.81 98 GLN A CA 1
ATOM 790 C C . GLN A 1 98 ? -3.630 -5.088 -18.450 1.00 85.81 98 GLN A C 1
ATOM 792 O O . GLN A 1 98 ? -4.781 -5.378 -18.779 1.00 85.81 98 GLN A O 1
ATOM 797 N N . ILE A 1 99 ? -3.057 -5.585 -17.351 1.00 88.38 99 ILE A N 1
ATOM 798 C CA . ILE A 1 99 ? -3.790 -6.414 -16.391 1.00 88.38 99 ILE A CA 1
ATOM 799 C C . ILE A 1 99 ? -4.953 -5.596 -15.807 1.00 88.38 99 ILE A C 1
ATOM 801 O O . ILE A 1 99 ? -4.806 -4.410 -15.509 1.00 88.38 99 ILE A O 1
ATOM 805 N N . ASP A 1 100 ? -6.114 -6.233 -15.639 1.00 90.12 100 ASP A N 1
ATOM 806 C CA . ASP A 1 100 ? -7.270 -5.636 -14.961 1.00 90.12 100 ASP A CA 1
ATOM 807 C C . ASP A 1 100 ? -7.040 -5.643 -13.443 1.00 90.12 100 ASP A C 1
ATOM 809 O O . ASP A 1 100 ? -7.495 -6.522 -12.706 1.00 90.12 100 ASP A O 1
ATOM 813 N N . TRP A 1 101 ? -6.223 -4.696 -12.985 1.00 89.62 101 TRP A N 1
ATOM 814 C CA . TRP A 1 101 ? -5.874 -4.536 -11.580 1.00 89.62 101 TRP A CA 1
ATOM 815 C C . TRP A 1 101 ? -7.107 -4.173 -10.742 1.00 89.62 101 TRP A C 1
ATOM 817 O O . TRP A 1 101 ? -7.936 -3.345 -11.120 1.00 89.62 101 TRP A O 1
ATOM 827 N N . SER A 1 102 ? -7.212 -4.769 -9.553 1.00 90.94 102 SER A N 1
ATOM 828 C CA . SER A 1 102 ? -8.321 -4.498 -8.636 1.00 90.94 102 SER A CA 1
ATOM 829 C C . SER A 1 102 ? -8.336 -3.037 -8.177 1.00 90.94 102 SER A C 1
ATOM 831 O O . SER A 1 102 ? -7.364 -2.553 -7.605 1.00 90.94 102 SER A O 1
ATOM 833 N N . ARG A 1 103 ? -9.497 -2.382 -8.301 1.00 91.12 103 ARG A N 1
ATOM 834 C CA . ARG A 1 103 ? -9.758 -1.009 -7.810 1.00 91.12 103 ARG A CA 1
ATOM 835 C C . ARG A 1 103 ? -9.869 -0.885 -6.287 1.00 91.12 103 ARG A C 1
ATOM 837 O O . ARG A 1 103 ? -10.238 0.163 -5.767 1.00 91.12 103 ARG A O 1
ATOM 844 N N . LYS A 1 104 ? -9.684 -1.996 -5.572 1.00 94.94 104 LYS A N 1
ATOM 845 C CA . LYS A 1 104 ? -9.673 -2.046 -4.105 1.00 94.94 104 LYS A CA 1
ATOM 846 C C . LYS A 1 104 ? -8.265 -2.190 -3.539 1.00 94.94 104 LYS A C 1
ATOM 848 O O . LYS A 1 104 ? -8.127 -2.332 -2.329 1.00 94.94 104 LYS A O 1
ATOM 853 N N . VAL A 1 105 ? -7.245 -2.209 -4.396 1.00 94.69 105 VAL A N 1
ATOM 854 C CA . VAL A 1 105 ? -5.849 -2.326 -3.985 1.00 94.69 105 VAL A CA 1
ATOM 855 C C . VAL A 1 105 ? -5.185 -0.967 -4.123 1.00 94.69 105 VAL A C 1
ATOM 857 O O . VAL A 1 105 ? -5.142 -0.363 -5.194 1.00 94.69 105 VAL A O 1
ATOM 860 N N . PHE A 1 106 ? -4.646 -0.510 -3.009 1.00 95.44 106 PHE A N 1
ATOM 861 C CA . PHE A 1 106 ? -4.008 0.778 -2.857 1.00 95.44 106 PHE A CA 1
ATOM 862 C C . PHE A 1 106 ? -2.586 0.591 -2.352 1.00 95.44 106 PHE A C 1
ATOM 864 O O . PHE A 1 106 ? -2.254 -0.444 -1.780 1.00 95.44 106 PHE A O 1
ATOM 871 N N . CYS A 1 107 ? -1.749 1.604 -2.507 1.00 93.44 107 CYS A N 1
ATOM 872 C CA . CYS A 1 107 ? -0.427 1.633 -1.906 1.00 93.44 107 CYS A CA 1
ATOM 873 C C . CYS A 1 107 ? -0.087 3.021 -1.370 1.00 93.44 107 CYS A C 1
ATOM 875 O O . CYS A 1 107 ? -0.610 4.039 -1.840 1.00 93.44 107 CYS A O 1
ATOM 877 N N . THR A 1 108 ? 0.812 3.053 -0.392 1.00 94.06 108 THR A N 1
ATOM 878 C CA . THR A 1 108 ? 1.389 4.297 0.117 1.00 94.06 108 THR A CA 1
ATOM 879 C C . THR A 1 108 ? 2.370 4.889 -0.895 1.00 94.06 108 THR A C 1
ATOM 881 O O . THR A 1 108 ? 2.919 4.197 -1.759 1.00 94.06 108 THR A O 1
ATOM 884 N N . LEU A 1 109 ? 2.640 6.189 -0.780 1.00 90.75 109 LEU A N 1
ATOM 885 C CA . LEU A 1 109 ? 3.722 6.815 -1.539 1.00 90.75 109 LEU A CA 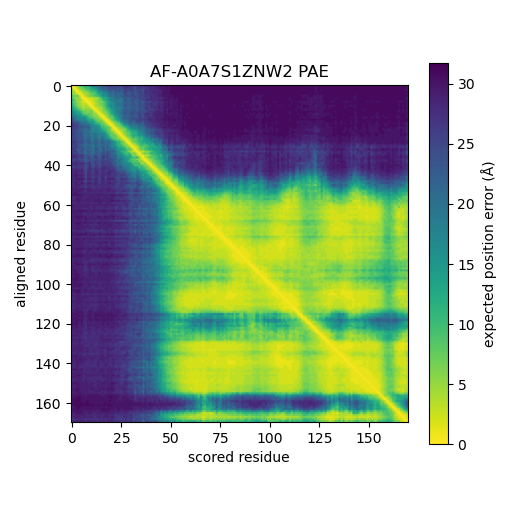1
ATOM 886 C C . LEU A 1 109 ? 5.089 6.187 -1.218 1.00 90.75 109 LEU A C 1
ATOM 888 O O . LEU A 1 109 ? 5.921 6.072 -2.115 1.00 90.75 109 LEU A O 1
ATOM 892 N N . ASN A 1 110 ? 5.318 5.763 0.028 1.00 90.81 110 ASN A N 1
ATOM 893 C CA . ASN A 1 110 ? 6.554 5.082 0.419 1.00 90.81 110 ASN A CA 1
ATOM 894 C C . ASN A 1 110 ? 6.719 3.768 -0.354 1.00 90.81 110 ASN A C 1
ATOM 896 O O . ASN A 1 110 ? 7.769 3.553 -0.955 1.00 90.81 110 ASN A O 1
ATOM 900 N N . PHE A 1 111 ? 5.662 2.955 -0.456 1.00 89.69 111 PHE A N 1
ATOM 901 C CA . PHE A 1 111 ? 5.664 1.756 -1.297 1.00 89.69 111 PHE A CA 1
ATOM 902 C C . PHE A 1 111 ? 5.935 2.083 -2.771 1.00 89.69 111 PHE A C 1
ATOM 904 O O . PHE A 1 111 ? 6.752 1.441 -3.419 1.00 89.69 111 PHE A O 1
ATOM 911 N N . MET A 1 112 ? 5.322 3.133 -3.323 1.00 87.38 112 MET A N 1
ATOM 912 C CA . MET A 1 112 ? 5.613 3.522 -4.710 1.00 87.38 112 MET A CA 1
ATOM 913 C C . MET A 1 112 ? 7.085 3.864 -4.948 1.00 87.38 112 MET A C 1
ATOM 915 O O . MET A 1 112 ? 7.573 3.712 -6.061 1.00 87.38 112 MET A O 1
ATOM 919 N N . ARG A 1 113 ? 7.795 4.372 -3.937 1.00 84.56 113 ARG A N 1
ATOM 920 C CA . ARG A 1 113 ? 9.219 4.705 -4.061 1.00 84.56 113 ARG A CA 1
ATOM 921 C C . ARG A 1 113 ? 10.113 3.471 -4.034 1.00 84.56 113 ARG A C 1
ATOM 923 O O . ARG A 1 113 ? 11.222 3.555 -4.558 1.00 84.56 113 ARG A O 1
ATOM 930 N N . THR A 1 114 ? 9.648 2.360 -3.462 1.00 77.94 114 THR A N 1
ATOM 931 C CA . THR A 1 114 ? 10.371 1.082 -3.509 1.00 77.94 114 THR A CA 1
ATOM 932 C C . THR A 1 114 ? 10.185 0.384 -4.854 1.00 77.94 114 THR A C 1
ATOM 934 O O . THR A 1 114 ? 11.118 -0.245 -5.347 1.00 77.94 114 THR A O 1
ATOM 937 N N . VAL A 1 115 ? 9.021 0.550 -5.490 1.00 74.94 115 VAL A N 1
ATOM 938 C CA . VAL A 1 115 ? 8.760 0.072 -6.851 1.00 74.94 115 VAL A CA 1
ATOM 939 C C . VAL A 1 115 ? 9.362 1.064 -7.850 1.00 74.94 115 VAL A C 1
ATOM 941 O O . VAL A 1 115 ? 8.728 2.026 -8.279 1.00 74.94 115 VAL A O 1
ATOM 944 N N . GLN A 1 116 ? 10.637 0.875 -8.189 1.00 69.69 116 GLN A N 1
ATOM 945 C CA . GLN A 1 116 ? 11.279 1.681 -9.222 1.00 69.69 116 GLN A CA 1
ATOM 946 C C . GLN A 1 116 ? 10.739 1.318 -10.602 1.00 69.69 116 GLN A C 1
ATOM 948 O O . GLN A 1 116 ? 11.050 0.260 -11.135 1.00 69.69 116 GLN A O 1
ATOM 953 N N . PHE A 1 117 ? 9.980 2.241 -11.188 1.00 65.12 117 PHE A N 1
ATOM 954 C CA . PHE A 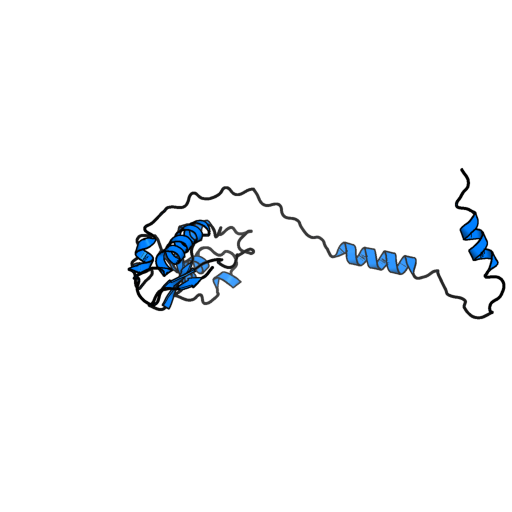1 117 ? 9.514 2.130 -12.563 1.00 65.12 117 PHE A CA 1
ATOM 955 C C . PHE A 1 117 ? 10.597 2.617 -13.533 1.00 65.12 117 PHE A C 1
ATOM 957 O O . PHE A 1 117 ? 10.581 3.771 -13.976 1.00 65.12 117 PHE A O 1
ATOM 964 N N . SER A 1 118 ? 11.602 1.782 -13.789 1.00 63.75 118 SER A N 1
ATOM 965 C CA . SER A 1 118 ? 12.632 2.038 -14.797 1.00 63.75 118 SER A CA 1
ATOM 966 C C . SER A 1 118 ? 12.567 0.950 -15.864 1.00 63.75 118 SER A C 1
ATOM 968 O O . SER A 1 118 ? 12.299 -0.212 -15.568 1.00 63.75 118 SER A O 1
ATOM 970 N N . MET A 1 119 ? 12.807 1.325 -17.126 1.00 60.19 119 MET A N 1
ATOM 971 C CA . MET A 1 119 ? 12.564 0.457 -18.291 1.00 60.19 119 MET A CA 1
ATOM 972 C C . MET A 1 119 ? 13.274 -0.908 -18.232 1.00 60.19 119 MET A C 1
ATOM 974 O O . MET A 1 119 ? 12.870 -1.830 -18.934 1.00 60.19 119 MET A O 1
ATOM 978 N N . GLU A 1 120 ? 14.313 -1.040 -17.407 1.00 65.00 120 GLU A N 1
ATOM 979 C CA . GLU A 1 120 ? 15.077 -2.277 -17.232 1.00 65.00 120 GLU A CA 1
ATOM 980 C C . GLU A 1 120 ? 14.663 -3.069 -15.981 1.00 65.00 120 GLU A C 1
ATOM 982 O O . GLU A 1 120 ? 14.729 -4.298 -15.996 1.00 65.00 120 GLU A O 1
ATOM 987 N N . LEU A 1 121 ? 14.190 -2.398 -14.921 1.00 66.50 121 LEU A N 1
ATOM 988 C CA . LEU A 1 121 ? 13.846 -3.034 -13.641 1.00 66.50 121 LEU A CA 1
ATOM 989 C C . LEU A 1 121 ? 12.378 -3.463 -13.543 1.00 66.50 121 LEU A C 1
ATOM 991 O O . LEU A 1 121 ? 12.036 -4.304 -12.714 1.00 66.50 121 LEU A O 1
ATOM 995 N N . ASP A 1 122 ? 11.523 -2.970 -14.438 1.00 65.50 122 ASP A N 1
ATOM 996 C CA . ASP A 1 122 ? 10.101 -3.321 -14.507 1.00 65.50 122 ASP A CA 1
ATOM 997 C C . ASP A 1 122 ? 9.850 -4.825 -14.724 1.00 65.50 122 ASP A C 1
ATOM 999 O O . ASP A 1 122 ? 8.782 -5.335 -14.403 1.00 65.50 122 ASP A O 1
ATOM 1003 N N . ASN A 1 123 ? 10.816 -5.580 -15.249 1.00 66.06 123 ASN A N 1
ATOM 1004 C CA . ASN A 1 123 ? 10.674 -7.036 -15.375 1.00 66.06 123 ASN A CA 1
ATOM 1005 C C . ASN A 1 123 ? 10.885 -7.782 -14.046 1.00 66.06 123 ASN A C 1
ATOM 1007 O O . ASN A 1 123 ? 10.541 -8.958 -13.950 1.00 66.06 123 ASN A O 1
ATOM 1011 N N . PHE A 1 124 ? 11.398 -7.104 -13.018 1.00 70.31 124 PHE A N 1
ATOM 1012 C CA . PHE A 1 124 ? 11.717 -7.668 -11.707 1.00 70.31 124 PHE A CA 1
ATOM 1013 C C . PHE A 1 124 ? 10.734 -7.205 -10.630 1.00 70.31 124 PHE A C 1
ATOM 1015 O O . PHE A 1 124 ? 11.118 -6.965 -9.483 1.00 70.31 124 PHE A O 1
ATOM 1022 N N . LEU A 1 125 ? 9.449 -7.077 -10.982 1.00 73.25 125 LEU A N 1
ATOM 1023 C CA . LEU A 1 125 ? 8.419 -6.780 -9.991 1.00 73.25 125 LEU A CA 1
ATOM 1024 C C . LEU A 1 125 ? 8.455 -7.821 -8.870 1.00 73.25 125 LEU A C 1
ATOM 1026 O O . LEU A 1 125 ? 8.260 -9.017 -9.092 1.00 73.25 125 LEU A O 1
ATOM 1030 N N . ARG A 1 126 ? 8.673 -7.339 -7.649 1.00 73.69 126 ARG A N 1
ATOM 1031 C CA . ARG A 1 126 ? 8.605 -8.159 -6.447 1.00 73.69 126 ARG A CA 1
ATOM 1032 C C . ARG A 1 126 ? 7.155 -8.272 -5.989 1.00 73.69 126 ARG A C 1
ATOM 1034 O O . ARG A 1 126 ? 6.390 -7.309 -6.057 1.00 73.69 126 ARG A O 1
ATOM 1041 N N . VAL A 1 127 ? 6.787 -9.452 -5.496 1.00 75.69 127 VAL A N 1
ATOM 1042 C CA . VAL A 1 127 ? 5.523 -9.627 -4.775 1.00 75.69 127 VAL A CA 1
ATOM 1043 C C . VAL A 1 127 ? 5.559 -8.724 -3.538 1.00 75.69 127 VAL A C 1
ATOM 1045 O O . VAL A 1 127 ? 6.554 -8.764 -2.816 1.00 75.69 127 VAL A O 1
ATOM 1048 N N . PRO A 1 128 ? 4.524 -7.903 -3.282 1.00 80.69 128 PRO A N 1
ATOM 1049 C CA . PRO A 1 128 ? 4.468 -7.121 -2.057 1.00 80.69 128 PRO A CA 1
ATOM 1050 C C . PRO A 1 128 ? 4.555 -8.054 -0.852 1.00 80.69 128 PRO A C 1
ATOM 1052 O O . PRO A 1 128 ? 3.743 -8.971 -0.727 1.00 80.69 128 PRO A O 1
ATOM 1055 N N . ASP A 1 129 ? 5.532 -7.825 0.021 1.00 83.19 129 ASP A N 1
ATOM 1056 C CA . ASP A 1 129 ? 5.739 -8.695 1.178 1.00 83.19 129 ASP A CA 1
ATOM 1057 C C . ASP A 1 129 ? 4.721 -8.424 2.286 1.00 83.19 129 ASP A C 1
ATOM 1059 O O . ASP A 1 129 ? 4.665 -9.176 3.243 1.00 83.19 129 ASP A O 1
ATOM 1063 N N . SER A 1 130 ? 3.935 -7.350 2.211 1.00 90.56 130 SER A N 1
ATOM 1064 C CA . SER A 1 130 ? 3.087 -6.933 3.324 1.00 90.56 130 SER A CA 1
ATOM 1065 C C . SER A 1 130 ? 1.906 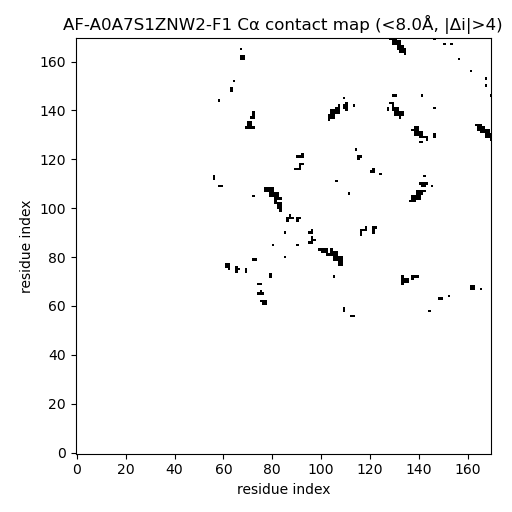-6.068 2.903 1.00 90.56 130 SER A C 1
ATOM 1067 O O . SER A 1 130 ? 1.961 -5.275 1.956 1.00 90.56 130 SER A O 1
ATOM 1069 N N . PHE A 1 131 ? 0.804 -6.214 3.637 1.00 93.69 131 PHE A N 1
ATOM 1070 C CA . PHE A 1 131 ? -0.420 -5.471 3.380 1.00 93.69 131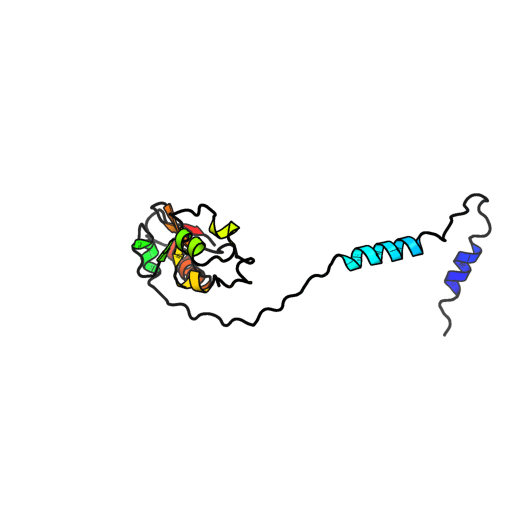 PHE A CA 1
ATOM 1071 C C . PHE A 1 131 ? -1.325 -5.356 4.607 1.00 93.69 131 PHE A C 1
ATOM 1073 O O . PHE A 1 131 ? -1.277 -6.163 5.537 1.00 93.69 131 PHE A O 1
ATOM 1080 N N . ILE A 1 132 ? -2.218 -4.368 4.562 1.00 93.62 132 ILE A N 1
ATOM 1081 C CA . ILE A 1 132 ? -3.329 -4.208 5.500 1.00 93.62 132 ILE A CA 1
ATOM 1082 C C . ILE A 1 132 ? -4.638 -4.402 4.748 1.00 93.62 132 ILE A C 1
ATOM 1084 O O . ILE A 1 132 ? -4.887 -3.753 3.736 1.00 93.62 132 ILE A O 1
ATOM 1088 N N . TRP A 1 133 ? -5.503 -5.250 5.280 1.00 93.38 133 TRP A N 1
ATOM 1089 C CA . TRP A 1 133 ? -6.885 -5.391 4.853 1.00 93.38 133 TRP A CA 1
ATOM 1090 C C . TRP A 1 133 ? -7.800 -4.553 5.746 1.00 93.38 133 TRP A C 1
ATOM 1092 O O . TRP A 1 133 ? -7.771 -4.701 6.970 1.00 93.38 133 TRP A O 1
ATOM 1102 N N . PHE A 1 134 ? -8.627 -3.703 5.142 1.00 93.00 134 PHE A N 1
ATOM 1103 C CA . PHE A 1 134 ? -9.602 -2.857 5.828 1.00 93.00 134 PHE A CA 1
ATOM 1104 C C . PHE A 1 134 ? -10.997 -3.510 5.872 1.00 93.00 134 PHE A C 1
ATOM 1106 O O . PHE A 1 134 ? -11.348 -4.293 4.984 1.00 93.00 134 PHE A O 1
ATOM 1113 N N . PRO A 1 135 ? -11.851 -3.163 6.857 1.00 90.62 135 PRO A N 1
ATOM 1114 C CA . PRO A 1 135 ? -13.197 -3.732 6.992 1.00 90.62 135 PRO A CA 1
ATOM 1115 C C . PRO A 1 135 ? -14.101 -3.555 5.762 1.00 90.62 135 PRO A C 1
ATOM 1117 O O . PRO A 1 135 ? -14.970 -4.386 5.502 1.00 90.62 135 PRO A O 1
ATOM 1120 N N . ASN A 1 136 ? -13.900 -2.494 4.978 1.00 91.19 136 ASN A N 1
ATOM 1121 C CA . ASN A 1 136 ? -14.629 -2.242 3.731 1.00 91.19 136 ASN A CA 1
ATOM 1122 C C . ASN A 1 136 ? -14.156 -3.112 2.535 1.00 91.19 136 ASN A C 1
ATOM 1124 O O . ASN A 1 136 ? -14.717 -3.035 1.433 1.00 91.19 136 ASN A O 1
ATOM 1128 N N . GLY A 1 137 ? -13.146 -3.959 2.749 1.00 91.56 137 GLY A N 1
ATOM 1129 C CA . GLY A 1 137 ? -12.551 -4.843 1.750 1.00 91.56 137 GLY A CA 1
ATOM 1130 C C . GLY A 1 137 ? -11.490 -4.179 0.874 1.00 91.56 137 GLY A C 1
ATOM 1131 O O . GLY A 1 137 ? -11.181 -4.719 -0.187 1.00 91.56 137 GLY A O 1
ATOM 1132 N N . GLU A 1 138 ? -10.990 -3.007 1.261 1.00 95.38 138 GLU A N 1
ATOM 1133 C CA . GLU A 1 138 ? -9.818 -2.394 0.636 1.00 95.38 138 GLU A CA 1
ATOM 1134 C C . GLU A 1 138 ? -8.528 -3.004 1.184 1.00 95.38 138 GLU A C 1
ATOM 1136 O O . GLU A 1 138 ? -8.449 -3.399 2.348 1.00 95.38 138 GLU A O 1
ATOM 1141 N N . LEU A 1 139 ? -7.510 -3.062 0.335 1.00 95.06 139 LEU A N 1
ATOM 1142 C CA . LEU A 1 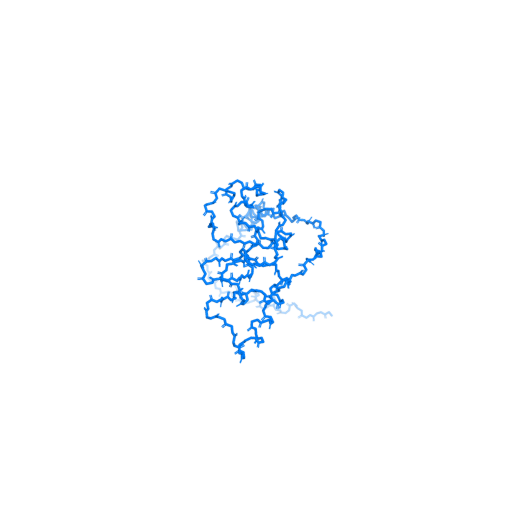139 ? -6.193 -3.591 0.651 1.00 95.06 139 LEU A CA 1
ATOM 1143 C C . LEU A 1 139 ? -5.158 -2.487 0.437 1.00 95.06 139 LEU A C 1
ATOM 1145 O O . LEU A 1 139 ? -5.139 -1.860 -0.619 1.00 95.06 139 LEU A O 1
ATOM 1149 N N . LEU A 1 140 ? -4.306 -2.249 1.430 1.00 95.50 140 LEU A N 1
ATOM 1150 C CA . LEU A 1 140 ? -3.223 -1.270 1.383 1.00 95.50 140 LEU A CA 1
ATOM 1151 C C . LEU A 1 140 ? -1.869 -1.980 1.398 1.00 95.50 140 LEU A C 1
ATOM 1153 O O . LEU A 1 140 ? -1.549 -2.664 2.366 1.00 95.50 140 LEU A O 1
ATOM 1157 N N . LEU A 1 141 ? -1.079 -1.785 0.348 1.00 94.56 141 LEU A N 1
ATOM 1158 C CA . LEU A 1 141 ? 0.309 -2.225 0.242 1.00 94.56 141 LEU A CA 1
ATOM 1159 C C . LEU A 1 141 ? 1.231 -1.233 0.955 1.00 94.56 141 LEU A C 1
ATOM 1161 O O . LEU A 1 141 ? 1.073 -0.015 0.807 1.00 94.56 141 LEU A O 1
ATOM 1165 N N . LEU A 1 142 ? 2.190 -1.770 1.704 1.00 92.94 142 LEU A N 1
ATOM 1166 C CA . LEU A 1 142 ? 3.121 -1.016 2.539 1.00 92.94 142 LEU A CA 1
ATOM 1167 C C . LEU A 1 142 ? 4.564 -1.259 2.103 1.00 92.94 142 LEU A C 1
ATOM 1169 O O . LEU A 1 142 ? 4.899 -2.348 1.639 1.00 92.94 142 LEU A O 1
ATOM 1173 N N . SER A 1 143 ? 5.439 -0.275 2.305 1.00 91.31 143 SER A N 1
ATOM 1174 C CA . SER A 1 143 ? 6.883 -0.509 2.210 1.00 91.31 143 SER A CA 1
ATOM 1175 C C . SER A 1 143 ? 7.358 -1.470 3.309 1.00 91.31 143 SER A C 1
ATOM 1177 O O . SER A 1 143 ? 6.705 -1.644 4.343 1.00 91.31 143 SER A O 1
ATOM 1179 N N . GLU A 1 144 ? 8.540 -2.061 3.141 1.00 89.19 144 GLU A N 1
ATOM 1180 C CA . GLU A 1 144 ? 9.147 -2.918 4.168 1.00 89.19 144 GLU A CA 1
ATOM 1181 C C . GLU A 1 144 ? 9.331 -2.171 5.505 1.00 89.19 144 GLU A C 1
ATOM 1183 O O . GLU A 1 144 ? 9.051 -2.707 6.582 1.00 89.19 144 GLU A O 1
ATOM 1188 N N . GLN A 1 145 ? 9.734 -0.897 5.465 1.00 90.00 145 GLN A N 1
ATOM 1189 C CA . GLN A 1 145 ? 9.940 -0.107 6.676 1.00 90.00 145 GLN A CA 1
ATOM 1190 C C . GLN A 1 145 ? 8.617 0.256 7.372 1.00 90.00 145 GLN A C 1
ATOM 1192 O O . GLN A 1 145 ? 8.545 0.183 8.603 1.00 90.00 145 GLN A O 1
ATOM 1197 N N . GLU A 1 146 ? 7.570 0.612 6.623 1.00 92.50 146 GLU A N 1
ATOM 1198 C CA . GLU A 1 146 ? 6.220 0.821 7.168 1.00 92.50 146 GLU A CA 1
ATOM 1199 C C . GLU A 1 146 ? 5.705 -0.456 7.831 1.00 92.50 146 GLU A C 1
ATOM 1201 O O . GLU A 1 146 ? 5.187 -0.424 8.946 1.00 92.50 146 GLU A O 1
ATOM 1206 N N . SER A 1 147 ? 5.921 -1.593 7.179 1.00 91.25 147 SER A N 1
ATOM 1207 C CA . SER A 1 147 ? 5.455 -2.906 7.629 1.00 91.25 147 SER A CA 1
ATOM 1208 C C . SER A 1 147 ? 6.052 -3.304 8.962 1.00 91.25 147 SER A C 1
ATOM 1210 O O . SER A 1 147 ? 5.330 -3.759 9.843 1.00 91.25 147 SER A O 1
ATOM 1212 N N . ASN A 1 148 ? 7.344 -3.045 9.160 1.00 91.44 148 ASN A N 1
ATOM 1213 C CA . ASN A 1 148 ? 8.006 -3.280 10.439 1.00 91.44 148 ASN A CA 1
ATOM 1214 C C . ASN A 1 148 ? 7.377 -2.459 11.575 1.00 91.44 148 ASN A C 1
ATOM 1216 O O . ASN A 1 148 ? 7.189 -2.965 12.681 1.00 91.44 148 ASN A O 1
ATOM 1220 N N . LYS A 1 149 ? 7.008 -1.201 11.312 1.00 91.62 149 LYS A N 1
ATOM 1221 C CA . LYS A 1 149 ? 6.362 -0.335 12.312 1.00 91.62 149 LYS A CA 1
ATOM 1222 C C . LYS A 1 149 ? 4.930 -0.781 12.592 1.00 91.62 149 LYS A C 1
ATOM 1224 O O . LYS A 1 149 ? 4.538 -0.881 13.751 1.00 91.62 149 LYS A O 1
ATOM 1229 N N . VAL A 1 150 ? 4.170 -1.085 11.544 1.00 91.19 150 VAL A N 1
ATOM 1230 C CA . VAL A 1 150 ? 2.777 -1.537 11.639 1.00 91.19 150 VAL A CA 1
ATOM 1231 C C . VAL A 1 150 ? 2.686 -2.890 12.344 1.00 91.19 150 VAL A C 1
ATOM 1233 O O . VAL A 1 150 ? 1.857 -3.050 13.237 1.00 91.19 150 VAL A O 1
ATOM 1236 N N . LEU A 1 151 ? 3.572 -3.837 12.030 1.00 90.25 151 LEU A N 1
ATOM 1237 C CA . LEU A 1 151 ? 3.626 -5.147 12.680 1.00 90.25 151 LEU A CA 1
ATOM 1238 C C . LEU A 1 151 ? 3.777 -5.018 14.199 1.00 90.25 151 LEU A C 1
ATOM 1240 O O . LEU A 1 151 ? 3.061 -5.688 14.941 1.00 90.25 151 LEU A O 1
ATOM 1244 N N . LEU A 1 152 ? 4.659 -4.130 14.672 1.00 89.25 152 LEU A N 1
ATOM 1245 C CA . LEU A 1 152 ? 4.824 -3.875 16.106 1.00 89.25 152 LEU A CA 1
ATOM 1246 C C . LEU A 1 152 ? 3.531 -3.367 16.746 1.00 89.25 152 LEU A C 1
ATOM 1248 O O . LEU A 1 152 ? 3.217 -3.748 17.872 1.00 89.25 152 LEU A O 1
ATOM 1252 N N . LEU A 1 153 ? 2.761 -2.536 16.040 1.00 88.94 153 LEU A N 1
ATOM 1253 C CA . LEU A 1 153 ? 1.458 -2.089 16.525 1.00 88.94 153 LEU A CA 1
ATOM 1254 C C . LEU A 1 153 ? 0.491 -3.266 16.629 1.00 88.94 153 LEU A C 1
ATOM 1256 O O . LEU A 1 153 ? -0.040 -3.484 17.707 1.00 88.94 153 LEU A O 1
ATOM 1260 N N . PHE A 1 154 ? 0.343 -4.084 15.583 1.00 85.88 154 PHE A N 1
ATOM 1261 C CA . PHE A 1 154 ? -0.530 -5.266 15.614 1.00 85.88 154 PHE A CA 1
ATOM 1262 C C . PHE A 1 154 ? -0.127 -6.291 16.689 1.00 85.88 154 PHE A C 1
ATOM 1264 O O . PHE A 1 154 ? -0.994 -6.922 17.291 1.00 85.88 154 PHE A O 1
ATOM 1271 N N . GLN A 1 155 ? 1.170 -6.459 16.963 1.00 85.38 155 GLN A N 1
ATOM 1272 C CA . GLN A 1 155 ? 1.663 -7.347 18.021 1.00 85.38 155 GLN A CA 1
ATOM 1273 C C . GLN A 1 155 ? 1.362 -6.808 19.422 1.00 85.38 155 GLN A C 1
ATOM 1275 O O . GLN A 1 155 ? 0.881 -7.552 20.276 1.00 85.38 155 GLN A O 1
ATOM 1280 N N . ASN A 1 156 ? 1.620 -5.520 19.658 1.00 81.06 156 ASN A N 1
ATOM 1281 C CA . ASN A 1 156 ? 1.306 -4.872 20.933 1.00 81.06 156 ASN A CA 1
ATOM 1282 C C . ASN A 1 156 ? -0.211 -4.814 21.173 1.00 81.06 156 ASN A C 1
ATOM 1284 O O . ASN A 1 156 ? -0.673 -4.889 22.315 1.00 81.06 156 ASN A O 1
ATOM 1288 N N . ASP A 1 157 ? -0.979 -4.729 20.091 1.00 71.62 157 ASP A N 1
ATOM 1289 C CA . ASP A 1 157 ? -2.417 -4.516 20.116 1.00 71.62 157 ASP A CA 1
ATOM 1290 C C . ASP A 1 157 ? -3.264 -5.773 20.355 1.00 71.62 157 ASP A C 1
ATOM 1292 O O . ASP A 1 157 ? -4.399 -5.688 20.831 1.00 71.62 157 ASP A O 1
ATOM 1296 N N . GLN A 1 158 ? -2.684 -6.966 20.179 1.00 60.59 158 GLN A N 1
ATOM 1297 C CA . GLN A 1 158 ? -3.316 -8.249 20.543 1.00 60.59 158 GLN A CA 1
ATOM 1298 C C . GLN A 1 158 ? -3.744 -8.326 22.026 1.00 60.59 158 GLN A C 1
ATOM 1300 O O . GLN A 1 158 ? -4.430 -9.264 22.432 1.00 60.59 158 GLN A O 1
ATOM 1305 N N . SER A 1 159 ? -3.370 -7.330 22.837 1.00 57.28 159 SER A N 1
ATOM 1306 C CA . SER A 1 159 ? -3.664 -7.233 24.263 1.00 57.28 159 SER A CA 1
ATOM 1307 C C . SER A 1 159 ? -4.930 -6.423 24.612 1.00 57.28 159 SER A C 1
ATOM 1309 O O . SER A 1 159 ? -5.507 -6.707 25.663 1.00 57.28 159 SER A O 1
ATOM 1311 N N . SER A 1 160 ? -5.416 -5.461 23.798 1.00 52.44 160 SER A N 1
ATOM 1312 C CA . SER A 1 160 ? -6.728 -4.803 24.025 1.00 52.44 160 SER A CA 1
ATOM 1313 C C . SER A 1 160 ? -7.197 -3.794 22.943 1.00 52.44 160 SER A C 1
ATOM 1315 O O . SER A 1 160 ? -6.562 -2.765 22.761 1.00 52.44 160 SER A O 1
ATOM 1317 N N . ARG A 1 161 ? -8.456 -3.957 22.482 1.00 53.50 161 ARG A N 1
ATOM 1318 C CA . ARG A 1 161 ? -9.427 -2.899 22.069 1.00 53.50 161 ARG A CA 1
ATOM 1319 C C . ARG A 1 161 ? -9.261 -2.145 20.724 1.00 53.50 161 ARG A C 1
ATOM 1321 O O . ARG A 1 161 ? -9.440 -0.928 20.710 1.00 53.50 161 ARG A O 1
ATOM 1328 N N . PHE A 1 162 ? -9.174 -2.828 19.582 1.00 54.81 162 PHE A N 1
ATOM 1329 C CA . PHE A 1 162 ? -9.498 -2.193 18.286 1.00 54.81 162 PHE A CA 1
ATOM 1330 C C . PHE A 1 162 ? -10.482 -3.008 17.441 1.00 54.81 162 PHE A C 1
ATOM 1332 O O . PHE A 1 162 ? -10.748 -4.178 17.723 1.00 54.81 162 PHE A O 1
ATOM 1339 N N . LYS A 1 163 ? -11.155 -2.323 16.502 1.00 54.09 163 LYS A N 1
ATOM 1340 C CA . LYS A 1 163 ? -12.329 -2.822 15.769 1.00 54.09 163 LYS A CA 1
ATOM 1341 C C . LYS A 1 163 ? -12.025 -4.162 15.089 1.00 54.09 163 LYS A C 1
ATOM 1343 O O . LYS A 1 163 ? -11.037 -4.314 14.383 1.00 54.09 163 LYS A O 1
ATOM 1348 N N . VAL A 1 164 ? -12.936 -5.117 15.266 1.00 62.59 164 VAL A N 1
ATOM 1349 C CA . VAL A 1 164 ? -12.966 -6.371 14.506 1.00 62.59 164 VAL A CA 1
ATOM 1350 C C . VAL A 1 164 ? -13.015 -6.027 13.014 1.00 62.59 164 VAL A C 1
ATOM 1352 O O . VAL A 1 164 ? -13.964 -5.375 12.583 1.00 62.59 164 VAL A O 1
ATOM 1355 N N . GLY A 1 165 ? -12.021 -6.458 12.233 1.00 70.00 165 GLY A N 1
ATOM 1356 C CA . GLY A 1 165 ? -12.084 -6.384 10.768 1.00 70.00 165 GLY A CA 1
ATOM 1357 C C . GLY A 1 165 ? -10.790 -6.016 10.045 1.00 70.00 165 GLY A C 1
ATOM 1358 O O . GLY A 1 165 ? -10.729 -6.218 8.835 1.00 70.00 165 GLY A O 1
ATOM 1359 N N . HIS A 1 166 ? -9.766 -5.520 10.746 1.00 80.69 166 HIS A N 1
ATOM 1360 C CA . HIS A 1 166 ? -8.452 -5.281 10.144 1.00 80.69 166 HIS A CA 1
ATOM 1361 C C . HIS A 1 166 ? -7.583 -6.534 10.189 1.00 80.69 166 HIS A C 1
ATOM 1363 O O . HIS A 1 166 ? -7.522 -7.218 11.211 1.00 80.69 166 HIS A O 1
ATOM 1369 N N . TYR A 1 167 ? -6.887 -6.821 9.092 1.00 84.81 167 TYR A N 1
ATOM 1370 C CA . TYR A 1 167 ? -5.929 -7.923 9.014 1.00 84.81 167 TYR A CA 1
ATOM 1371 C C . TYR A 1 167 ? -4.601 -7.418 8.463 1.00 84.81 167 TYR A C 1
ATOM 1373 O O . TYR A 1 167 ? -4.576 -6.692 7.473 1.00 84.81 167 TYR A O 1
ATOM 1381 N N . PHE A 1 168 ? -3.509 -7.810 9.110 1.00 87.81 168 PHE A N 1
ATOM 1382 C CA . PHE A 1 168 ? -2.156 -7.554 8.637 1.00 87.81 168 PHE A CA 1
ATOM 1383 C C . PHE A 1 168 ? -1.576 -8.851 8.076 1.00 87.81 168 PHE A C 1
ATOM 1385 O O . PHE A 1 168 ? -1.535 -9.861 8.782 1.00 87.81 168 PHE A O 1
ATOM 1392 N N . GLY A 1 169 ? -1.157 -8.815 6.813 1.00 84.06 169 GLY A N 1
ATOM 1393 C CA . GLY A 1 169 ? -0.408 -9.886 6.166 1.00 84.06 169 GLY A CA 1
ATOM 1394 C C . GLY A 1 169 ? 1.047 -9.471 5.998 1.00 84.06 169 GLY A C 1
ATOM 1395 O O . GLY A 1 169 ? 1.304 -8.341 5.583 1.00 84.06 169 GLY A O 1
ATOM 1396 N N . HIS A 1 170 ? 1.967 -10.377 6.325 1.00 73.31 170 HIS A N 1
ATOM 1397 C CA . HIS A 1 170 ? 3.392 -10.287 6.023 1.00 73.31 170 HIS A CA 1
ATOM 1398 C C . HIS A 1 170 ? 3.929 -11.676 5.672 1.00 73.31 170 HIS A C 1
ATOM 1400 O O . HIS A 1 170 ? 3.409 -12.649 6.273 1.00 73.31 170 HIS A O 1
#

Secondary structure (DSSP, 8-state):
---SSHHHHHHHHHTSS--S------SSHHHHHHHHHHHHHTT----------PPPP-PPP--TTHHHH-SSGGGSSS-EEEHHHHHHHH---HHHHTS---TTEEEEHHHHHHS---TTTGGGPPPPS-EEE-TTS-EEE--HHHHHHHHHHHHHHTTS---TT-EEE-

Foldseek 3Di:
DDDPPPPVVVVVVVPPDDDDDDPDPPPPDPVVVVVVVVVVVVPDPPPPDDDDDDDDDDDDDFDLVVQLVDQAPVSGPFDKDFPLVCLLPQAPPVVSNPDPGDRLEMETPSVVVVPDSDNVCSVVDDDQQKWKAGQVGHIYGYDPVVLVVNVVVVVVPVVDDTDPRMDIGD

Solvent-accessible surface area (backbone atoms only — not comparable to full-atom values): 10839 Å² total; per-residue (Å²): 136,90,83,77,70,67,61,63,56,54,59,64,64,70,66,79,78,76,81,96,80,79,88,76,84,87,82,64,61,65,70,51,50,53,55,48,52,54,58,56,63,72,72,68,80,77,79,84,78,84,74,82,87,79,78,86,78,87,70,80,88,66,68,69,72,46,59,62,78,37,56,48,77,89,68,46,88,60,64,72,42,52,46,41,63,46,35,58,72,52,44,71,52,61,74,70,30,64,52,89,54,57,94,46,35,30,28,33,58,56,26,53,68,71,58,59,71,38,90,79,49,54,84,65,74,72,79,81,67,29,38,38,36,31,64,76,66,36,34,38,36,45,29,75,72,55,40,58,56,48,50,53,50,58,62,66,45,78,76,68,92,68,66,90,53,66,46,80,50,108

Organism: NCBI:txid49249

Sequence (170 aa):
GGGNKSIMDKISSQFKGFDDTSRFVWEGTDEECERESERENEQEKEEENEYERMSAYCEVEWDYLSIFSSESTSQLSCDIRDISSIMHQHMSNKSVAQIDWSRKVFCTLNFMRTVQFSMELDNFLRVPDSFIWFPNGELLLLSEQESNKVLLLFQNDQSSRFKVGHYFGH

Radius of gyration: 31.71 Å; Cα contacts (8 Å, |Δi|>4): 167; chains: 1; bounding box: 75×77×55 Å

Mean predicted aligned error: 15.86 Å

pLDDT: mean 73.95, std 18.18, range [38.0, 95.5]